Protein AF-A0A3D3HJ24-F1 (afdb_monomer_lite)

Structure (mmCIF, N/CA/C/O backbone):
data_AF-A0A3D3HJ24-F1
#
_entry.id   AF-A0A3D3HJ24-F1
#
loop_
_atom_site.group_PDB
_atom_site.id
_atom_site.type_symbol
_atom_site.label_atom_id
_atom_site.label_alt_id
_atom_site.label_comp_id
_atom_site.label_asym_id
_atom_site.label_entity_id
_atom_site.label_seq_id
_atom_site.pdbx_PDB_ins_code
_atom_site.Cartn_x
_atom_site.Cartn_y
_atom_site.Cartn_z
_atom_site.occupancy
_atom_site.B_iso_or_equiv
_atom_site.auth_seq_id
_atom_site.auth_comp_id
_atom_site.auth_asym_id
_atom_site.auth_atom_id
_atom_site.pdbx_PDB_model_num
ATOM 1 N N . MET A 1 1 ? 12.114 -17.146 11.606 1.00 41.19 1 MET A N 1
ATOM 2 C CA . MET A 1 1 ? 13.399 -16.693 11.025 1.00 41.19 1 MET A CA 1
ATOM 3 C C . MET A 1 1 ? 13.313 -15.193 10.790 1.00 41.19 1 MET A C 1
ATOM 5 O O . MET A 1 1 ? 12.469 -14.775 10.012 1.00 41.19 1 MET A O 1
ATOM 9 N N . GLY A 1 2 ? 14.108 -14.387 11.498 1.00 60.84 2 GLY A N 1
ATOM 10 C CA . GLY A 1 2 ? 14.180 -12.940 11.269 1.00 60.84 2 GLY A CA 1
ATOM 11 C C . GLY A 1 2 ? 15.218 -12.617 10.196 1.00 60.84 2 GLY A C 1
ATOM 12 O O . GLY A 1 2 ? 16.306 -13.191 10.196 1.00 60.84 2 GLY A O 1
ATOM 13 N N . LEU A 1 3 ? 14.886 -11.721 9.270 1.00 70.75 3 LEU A N 1
ATOM 14 C CA . LEU A 1 3 ? 15.851 -11.184 8.312 1.00 70.75 3 LEU A CA 1
ATOM 15 C C . LEU A 1 3 ? 16.899 -10.354 9.070 1.00 70.75 3 LEU A C 1
ATOM 17 O O . LEU A 1 3 ? 16.551 -9.560 9.941 1.00 70.75 3 LEU A O 1
ATOM 21 N N . ASN A 1 4 ? 18.183 -10.525 8.743 1.00 79.88 4 ASN A N 1
ATOM 22 C CA . ASN A 1 4 ? 19.255 -9.726 9.338 1.00 79.88 4 ASN A CA 1
ATOM 23 C C . ASN A 1 4 ? 19.116 -8.260 8.890 1.00 79.88 4 ASN A C 1
ATOM 25 O O . ASN A 1 4 ? 19.324 -7.952 7.714 1.00 79.88 4 ASN A O 1
ATOM 29 N N . THR A 1 5 ? 18.803 -7.365 9.827 1.00 76.06 5 THR A N 1
ATOM 30 C CA . THR A 1 5 ? 18.590 -5.928 9.587 1.00 76.06 5 THR A CA 1
ATOM 31 C C . THR A 1 5 ? 19.814 -5.237 8.987 1.00 76.06 5 THR A C 1
ATOM 33 O O . THR A 1 5 ? 19.656 -4.329 8.174 1.00 76.06 5 THR A O 1
ATOM 36 N N . ALA A 1 6 ? 21.031 -5.719 9.265 1.00 83.75 6 ALA A N 1
ATOM 37 C CA . ALA A 1 6 ? 22.258 -5.189 8.667 1.00 83.75 6 ALA A CA 1
ATOM 38 C C . ALA A 1 6 ? 22.291 -5.359 7.137 1.00 83.75 6 ALA A C 1
ATOM 40 O O . ALA A 1 6 ? 22.911 -4.563 6.430 1.00 83.75 6 ALA A O 1
ATOM 41 N N . ARG A 1 7 ? 21.576 -6.355 6.589 1.00 86.56 7 ARG A N 1
ATOM 42 C CA . ARG A 1 7 ? 21.472 -6.528 5.133 1.00 86.56 7 ARG A CA 1
ATOM 43 C C . ARG A 1 7 ? 20.696 -5.396 4.465 1.00 86.56 7 ARG A C 1
ATOM 45 O O . ARG A 1 7 ? 20.947 -5.149 3.291 1.00 86.56 7 ARG A O 1
ATOM 52 N N . ALA A 1 8 ? 19.814 -4.687 5.174 1.00 82.75 8 ALA A N 1
ATOM 53 C CA . ALA A 1 8 ? 19.077 -3.556 4.607 1.00 82.75 8 ALA A CA 1
ATOM 54 C C . ALA A 1 8 ? 20.016 -2.416 4.180 1.00 82.75 8 ALA A C 1
ATOM 56 O O . ALA A 1 8 ? 19.815 -1.824 3.126 1.00 82.75 8 ALA A O 1
ATOM 57 N N . VAL A 1 9 ? 21.092 -2.172 4.936 1.00 84.75 9 VAL A N 1
ATOM 58 C CA . VAL A 1 9 ? 22.095 -1.140 4.615 1.00 84.75 9 VAL A CA 1
ATOM 59 C C . VAL A 1 9 ? 22.865 -1.490 3.339 1.00 84.75 9 VAL A C 1
ATOM 61 O O . VAL A 1 9 ? 23.136 -0.626 2.512 1.00 84.75 9 VAL A O 1
ATOM 64 N N . ILE A 1 10 ? 23.183 -2.773 3.149 1.00 88.06 10 ILE A N 1
ATOM 65 C CA . ILE A 1 10 ? 23.971 -3.252 2.002 1.00 88.06 10 ILE A CA 1
ATOM 66 C C . ILE A 1 10 ? 23.099 -3.418 0.748 1.00 88.06 10 ILE A C 1
ATOM 68 O O . ILE A 1 10 ? 23.536 -3.134 -0.368 1.00 88.06 10 ILE A O 1
ATOM 72 N N . LEU A 1 11 ? 21.874 -3.922 0.910 1.00 90.50 11 LEU A N 1
ATOM 73 C CA . LEU A 1 11 ? 20.980 -4.255 -0.201 1.00 90.50 11 LEU A CA 1
ATOM 74 C C . LEU A 1 11 ? 20.065 -3.096 -0.603 1.00 90.50 11 LEU A C 1
ATOM 76 O O . LEU A 1 11 ? 19.644 -3.060 -1.755 1.00 90.50 11 LEU A O 1
ATOM 80 N N . GLY A 1 12 ? 19.800 -2.141 0.293 1.00 90.00 12 GLY A N 1
ATOM 81 C CA . GLY A 1 12 ? 18.941 -0.982 0.036 1.00 90.00 12 GLY A CA 1
ATOM 82 C C . GLY A 1 12 ? 19.332 -0.206 -1.226 1.00 90.00 12 GLY A C 1
ATOM 83 O O . GLY A 1 12 ? 18.506 -0.099 -2.130 1.00 90.00 12 GLY A O 1
ATOM 84 N N . PRO A 1 13 ? 20.596 0.239 -1.377 1.00 92.00 13 PRO A N 1
ATOM 85 C CA . PRO A 1 13 ? 21.033 0.951 -2.581 1.00 92.00 13 PRO A CA 1
ATOM 86 C C . PRO A 1 13 ? 20.892 0.128 -3.869 1.00 92.00 13 PRO A C 1
ATOM 88 O O . PRO A 1 13 ? 20.566 0.665 -4.925 1.00 92.00 13 PRO A O 1
ATOM 91 N N . LYS A 1 14 ? 21.102 -1.194 -3.796 1.00 93.75 14 LYS A N 1
ATOM 92 C CA . LYS A 1 14 ? 20.917 -2.082 -4.954 1.00 93.75 14 LYS A CA 1
ATOM 93 C C . LYS A 1 14 ? 19.444 -2.186 -5.337 1.00 93.75 14 LYS A C 1
ATOM 95 O O . LYS A 1 14 ? 19.138 -2.133 -6.521 1.00 93.75 14 LYS A O 1
ATOM 100 N N . ALA A 1 15 ? 18.551 -2.314 -4.356 1.00 92.81 15 ALA A N 1
ATOM 101 C CA . ALA A 1 15 ? 17.111 -2.344 -4.585 1.00 92.81 15 ALA A CA 1
ATOM 102 C C . ALA A 1 15 ? 16.612 -1.028 -5.199 1.00 92.81 15 ALA A C 1
ATOM 104 O O . ALA A 1 15 ? 15.869 -1.065 -6.174 1.00 92.81 15 ALA A O 1
ATOM 105 N N . LEU A 1 16 ? 17.091 0.115 -4.695 1.00 93.06 16 LEU A N 1
ATOM 106 C CA . LEU A 1 16 ? 16.786 1.435 -5.252 1.00 93.06 16 LEU A CA 1
ATOM 107 C C . LEU A 1 16 ? 17.208 1.555 -6.715 1.00 93.06 16 LEU A C 1
ATOM 109 O O . LEU A 1 16 ? 16.390 1.920 -7.551 1.00 93.06 16 LEU A O 1
ATOM 113 N N . LYS A 1 17 ? 18.435 1.142 -7.050 1.00 95.38 17 LYS A N 1
ATOM 114 C CA . LYS A 1 17 ? 18.906 1.141 -8.440 1.00 95.38 17 LYS A CA 1
ATOM 115 C C . LYS A 1 17 ? 18.028 0.277 -9.356 1.00 95.38 17 LYS A C 1
ATOM 117 O O . LYS A 1 17 ? 17.755 0.659 -10.487 1.00 95.38 17 LYS A O 1
ATOM 122 N N . GLN A 1 18 ? 17.579 -0.889 -8.885 1.00 96.44 18 GLN A N 1
ATOM 123 C CA . GLN A 1 18 ? 16.673 -1.742 -9.667 1.00 96.44 18 GLN A CA 1
ATOM 124 C C . GLN A 1 18 ? 15.289 -1.107 -9.836 1.00 96.44 18 GLN A C 1
ATOM 126 O O . GLN A 1 18 ? 14.700 -1.200 -10.911 1.00 96.44 18 GLN A O 1
ATOM 131 N N . LEU A 1 19 ? 14.782 -0.439 -8.798 1.00 95.75 19 LEU A N 1
ATOM 132 C CA . LEU A 1 19 ? 13.529 0.302 -8.871 1.00 95.75 19 LEU A CA 1
ATOM 133 C C . LEU A 1 19 ? 13.627 1.472 -9.860 1.00 95.75 19 LEU A C 1
ATOM 135 O O . LEU A 1 19 ? 12.708 1.663 -10.649 1.00 95.75 19 LEU A O 1
ATOM 139 N N . GLU A 1 20 ? 14.737 2.213 -9.870 1.00 95.19 20 GLU A N 1
ATOM 140 C CA . GLU A 1 20 ? 15.003 3.275 -10.849 1.00 95.19 20 GLU A CA 1
ATOM 141 C C . GLU A 1 20 ? 14.968 2.729 -12.280 1.00 95.19 20 GLU A C 1
ATOM 143 O O . GLU A 1 20 ? 14.204 3.228 -13.103 1.00 95.19 20 GLU A O 1
ATOM 148 N N . THR A 1 21 ? 15.690 1.640 -12.559 1.00 97.25 21 THR A N 1
ATOM 149 C CA . THR A 1 21 ? 15.657 0.988 -13.878 1.00 97.25 21 THR A CA 1
ATOM 150 C C . THR A 1 21 ? 14.247 0.517 -14.251 1.00 97.25 21 THR A C 1
ATOM 152 O O . THR A 1 21 ? 13.806 0.720 -15.382 1.00 97.25 21 THR A O 1
ATOM 155 N N . ALA A 1 22 ? 13.494 -0.068 -13.312 1.00 96.88 22 ALA A N 1
ATOM 156 C CA . ALA A 1 22 ? 12.106 -0.463 -13.552 1.00 96.88 22 ALA A CA 1
ATOM 157 C C . ALA A 1 22 ? 11.214 0.748 -13.877 1.00 96.88 22 ALA A C 1
ATOM 159 O O . ALA A 1 22 ? 10.382 0.676 -14.782 1.00 96.88 22 ALA A O 1
ATOM 160 N N . MET A 1 23 ? 11.414 1.871 -13.183 1.00 97.00 23 MET A N 1
ATOM 161 C CA . MET A 1 23 ? 10.719 3.131 -13.446 1.00 97.00 23 MET A CA 1
ATOM 162 C C . MET A 1 23 ? 11.115 3.757 -14.784 1.00 97.00 23 MET A C 1
ATOM 164 O O . MET A 1 23 ? 10.293 4.444 -15.376 1.00 97.00 23 MET A O 1
ATOM 168 N N . GLU A 1 24 ? 12.329 3.554 -15.289 1.00 96.88 24 GLU A N 1
ATOM 169 C CA . GLU A 1 24 ? 12.743 4.068 -16.601 1.00 96.88 24 GLU A CA 1
ATOM 170 C C . GLU A 1 24 ? 12.009 3.364 -17.745 1.00 96.88 24 GLU A C 1
ATOM 172 O O . GLU A 1 24 ? 11.490 4.027 -18.644 1.00 96.88 24 GLU A O 1
ATOM 177 N N . VAL A 1 25 ? 11.908 2.034 -17.684 1.00 96.69 25 VAL A N 1
ATOM 178 C CA . VAL A 1 25 ? 11.341 1.221 -18.775 1.00 96.69 25 VAL A CA 1
ATOM 179 C C . VAL A 1 25 ? 9.850 0.914 -18.609 1.00 96.69 25 VAL A C 1
ATOM 181 O O . VAL A 1 25 ? 9.178 0.553 -19.570 1.00 96.69 25 VAL A O 1
ATOM 184 N N . GLY A 1 26 ? 9.317 1.035 -17.391 1.00 94.69 26 GLY A N 1
ATOM 185 C CA . GLY A 1 26 ? 8.033 0.456 -16.998 1.00 94.69 26 GLY A CA 1
ATOM 186 C C . GLY A 1 26 ? 6.980 1.447 -16.507 1.00 94.69 26 GLY A C 1
ATOM 187 O O . GLY A 1 26 ? 6.049 1.023 -15.828 1.00 94.69 26 GLY A O 1
ATOM 188 N N . LYS A 1 27 ? 7.069 2.745 -16.839 1.00 93.56 27 LYS A N 1
ATOM 189 C CA . LYS A 1 27 ? 6.122 3.779 -16.346 1.00 93.56 27 LYS A CA 1
ATOM 190 C C . LYS A 1 27 ? 4.653 3.503 -16.673 1.00 93.56 27 LYS A C 1
ATOM 192 O O . LYS A 1 27 ? 3.780 4.001 -15.972 1.00 93.56 27 LYS A O 1
ATOM 197 N N . GLY A 1 28 ? 4.372 2.724 -17.716 1.00 94.75 28 GLY A N 1
ATOM 198 C CA . GLY A 1 28 ? 3.011 2.303 -18.066 1.00 94.75 28 GLY A CA 1
ATOM 199 C C . GLY A 1 28 ? 2.481 1.115 -17.251 1.00 94.75 28 GLY A C 1
ATOM 200 O O . GLY A 1 28 ? 1.334 0.724 -17.432 1.00 94.75 28 GLY A O 1
ATOM 201 N N . SER A 1 29 ? 3.291 0.514 -16.375 1.00 95.00 29 SER A N 1
ATOM 202 C CA . SER A 1 29 ? 2.927 -0.678 -15.608 1.00 95.00 29 SER A CA 1
ATOM 203 C C . SER A 1 29 ? 2.510 -0.321 -14.187 1.00 95.00 29 SER A C 1
ATOM 205 O O . SER A 1 29 ? 3.327 0.138 -13.389 1.00 95.00 29 SER A O 1
ATOM 207 N N . ALA A 1 30 ? 1.261 -0.630 -13.825 1.00 96.00 30 ALA A N 1
ATOM 208 C CA . ALA A 1 30 ? 0.772 -0.471 -12.455 1.00 96.00 30 ALA A CA 1
ATOM 209 C C . ALA A 1 30 ? 1.654 -1.207 -11.427 1.00 96.00 30 ALA A C 1
ATOM 211 O O . ALA A 1 30 ? 1.847 -0.722 -10.318 1.00 96.00 30 ALA A O 1
ATOM 212 N N . ALA A 1 31 ? 2.246 -2.349 -11.803 1.00 95.38 31 ALA A N 1
ATOM 213 C CA . ALA A 1 31 ? 3.124 -3.117 -10.921 1.00 95.38 31 ALA A CA 1
ATOM 214 C C . ALA A 1 31 ? 4.377 -2.334 -10.507 1.00 95.38 31 ALA A C 1
ATOM 216 O O . ALA A 1 31 ? 4.766 -2.369 -9.346 1.00 95.38 31 ALA A O 1
ATOM 217 N N . VAL A 1 32 ? 4.975 -1.593 -11.439 1.00 97.50 32 VAL A N 1
ATOM 218 C CA . VAL A 1 32 ? 6.182 -0.802 -11.173 1.00 97.50 32 VAL A CA 1
ATOM 219 C C . VAL A 1 32 ? 5.871 0.337 -10.193 1.00 97.50 32 VAL A C 1
ATOM 221 O O . VAL A 1 32 ? 6.628 0.575 -9.254 1.00 97.50 32 VAL A O 1
ATOM 224 N N . TRP A 1 33 ? 4.708 0.974 -10.341 1.00 98.25 33 TRP A N 1
ATOM 225 C CA . TRP A 1 33 ? 4.237 2.001 -9.409 1.00 98.25 33 TRP A CA 1
ATOM 226 C C . TRP A 1 33 ? 3.894 1.458 -8.017 1.00 98.25 33 TRP A C 1
ATOM 228 O O . TRP A 1 33 ? 4.149 2.145 -7.030 1.00 98.25 33 TRP A O 1
ATOM 238 N N . ILE A 1 34 ? 3.385 0.224 -7.910 1.00 97.94 34 ILE A N 1
ATOM 239 C CA . ILE A 1 34 ? 3.184 -0.448 -6.613 1.00 97.94 34 ILE A CA 1
ATOM 240 C C . ILE A 1 34 ? 4.518 -0.643 -5.894 1.00 97.94 34 ILE A C 1
ATOM 242 O O . ILE A 1 34 ? 4.625 -0.315 -4.714 1.00 97.94 34 ILE A O 1
ATOM 246 N N . GLU A 1 35 ? 5.543 -1.148 -6.585 1.00 97.19 35 GLU A N 1
ATOM 247 C CA . GLU A 1 35 ? 6.859 -1.353 -5.966 1.00 97.19 35 GLU A CA 1
ATOM 248 C C . GLU A 1 35 ? 7.495 -0.028 -5.539 1.00 97.19 35 GLU A C 1
ATOM 250 O O . GLU A 1 35 ? 8.079 0.063 -4.455 1.00 97.19 35 GLU A O 1
ATOM 255 N N . LYS A 1 36 ? 7.303 1.030 -6.336 1.00 97.75 36 LYS A N 1
ATOM 256 C CA . LYS A 1 36 ? 7.706 2.386 -5.957 1.00 97.75 36 LYS A CA 1
ATOM 257 C C . LYS A 1 36 ? 6.999 2.853 -4.687 1.00 97.75 36 LYS A C 1
ATOM 259 O O . LYS A 1 36 ? 7.669 3.277 -3.749 1.00 97.75 36 LYS A O 1
ATOM 264 N N . ALA A 1 37 ? 5.677 2.706 -4.623 1.00 98.06 37 ALA A N 1
ATOM 265 C CA . ALA A 1 37 ? 4.887 3.088 -3.458 1.00 98.06 37 ALA A CA 1
ATOM 266 C C . ALA A 1 37 ? 5.304 2.317 -2.196 1.00 98.06 37 ALA A C 1
ATOM 268 O O . ALA A 1 37 ? 5.480 2.908 -1.132 1.00 98.06 37 ALA A O 1
ATOM 269 N N . ASN A 1 38 ? 5.527 1.005 -2.314 1.00 96.94 38 ASN A N 1
ATOM 270 C CA . ASN A 1 38 ? 6.014 0.173 -1.215 1.00 96.94 38 ASN A CA 1
ATOM 271 C C . ASN A 1 38 ? 7.394 0.633 -0.731 1.00 96.94 38 ASN A C 1
ATOM 273 O O . ASN A 1 38 ? 7.619 0.753 0.474 1.00 96.94 38 ASN A O 1
ATOM 277 N N . SER A 1 39 ? 8.312 0.922 -1.655 1.00 95.94 39 SER A N 1
ATOM 278 C CA . SER A 1 39 ? 9.634 1.448 -1.318 1.00 95.94 39 SER A CA 1
ATOM 279 C C . SER A 1 39 ? 9.518 2.779 -0.564 1.00 95.94 39 SER A C 1
ATOM 281 O O . SER A 1 39 ? 10.027 2.908 0.551 1.00 95.94 39 SER A O 1
ATOM 283 N N . GLU A 1 40 ? 8.761 3.736 -1.103 1.00 97.38 40 GLU A N 1
ATOM 284 C CA . GLU A 1 40 ? 8.533 5.056 -0.503 1.00 97.38 40 GLU A CA 1
ATOM 285 C C . GLU A 1 40 ? 7.856 4.974 0.878 1.00 97.38 40 GLU A C 1
ATOM 287 O O . GLU A 1 40 ? 8.206 5.737 1.779 1.00 97.38 40 GLU A O 1
ATOM 292 N N . ALA A 1 41 ? 6.935 4.027 1.082 1.00 96.62 41 ALA A N 1
ATOM 293 C CA . ALA A 1 41 ? 6.193 3.866 2.333 1.00 96.62 41 ALA A CA 1
ATOM 294 C C . ALA A 1 41 ? 7.029 3.280 3.484 1.00 96.62 41 ALA A C 1
ATOM 296 O O . ALA A 1 41 ? 6.674 3.468 4.652 1.00 96.62 41 ALA A O 1
ATOM 297 N N . HIS A 1 42 ? 8.088 2.529 3.169 1.00 92.50 42 HIS A N 1
ATOM 298 C CA . HIS A 1 42 ? 8.834 1.725 4.141 1.00 92.50 42 HIS A CA 1
ATOM 299 C C . HIS A 1 42 ? 10.280 2.176 4.359 1.00 92.50 42 HIS A C 1
ATOM 301 O O . HIS A 1 42 ? 10.862 1.858 5.399 1.00 92.50 42 HIS A O 1
ATOM 307 N N . MET A 1 43 ? 10.871 2.907 3.414 1.00 91.56 43 MET A N 1
ATOM 308 C CA . MET A 1 43 ? 12.220 3.433 3.589 1.00 91.56 43 MET A CA 1
ATOM 309 C C . MET A 1 43 ? 12.279 4.530 4.665 1.00 91.56 43 MET A C 1
ATOM 311 O O . MET A 1 43 ? 11.315 5.273 4.859 1.00 91.56 43 MET A O 1
ATOM 315 N N . PRO A 1 44 ? 13.426 4.690 5.350 1.00 89.31 44 PRO A N 1
ATOM 316 C CA . PRO A 1 44 ? 13.680 5.862 6.178 1.00 89.31 44 PRO A CA 1
ATOM 317 C C . PRO A 1 44 ? 13.623 7.161 5.364 1.00 89.31 44 PRO A C 1
ATOM 319 O O . PRO A 1 44 ? 14.021 7.189 4.198 1.00 89.31 44 PRO A O 1
ATOM 322 N N . ALA A 1 45 ? 13.220 8.261 6.003 1.00 91.69 45 ALA A N 1
ATOM 323 C CA . ALA A 1 45 ? 13.093 9.563 5.342 1.00 91.69 45 ALA A CA 1
ATOM 324 C C . ALA A 1 45 ? 14.402 10.038 4.683 1.00 91.69 45 ALA A C 1
ATOM 326 O O . ALA A 1 45 ? 14.392 10.493 3.542 1.00 91.69 45 ALA A O 1
ATOM 327 N N . PHE A 1 46 ? 15.548 9.854 5.354 1.00 88.19 46 PHE A N 1
ATOM 328 C CA . PHE A 1 46 ? 16.859 10.232 4.807 1.00 88.19 46 PHE A CA 1
ATOM 329 C C . PHE A 1 46 ? 17.258 9.425 3.558 1.00 88.19 46 PHE A C 1
ATOM 331 O O . PHE A 1 46 ? 18.117 9.860 2.800 1.00 88.19 46 PHE A O 1
ATOM 338 N N . ALA A 1 47 ? 16.647 8.256 3.348 1.00 86.25 47 ALA A N 1
ATOM 339 C CA . ALA A 1 47 ? 16.881 7.379 2.203 1.00 86.25 47 ALA A CA 1
ATOM 340 C C . ALA A 1 47 ? 15.803 7.536 1.112 1.00 86.25 47 ALA A C 1
ATOM 342 O O . ALA A 1 47 ? 15.724 6.716 0.203 1.00 86.25 47 ALA A O 1
ATOM 343 N N . GLY A 1 48 ? 14.962 8.574 1.202 1.00 85.69 48 GLY A N 1
ATOM 344 C CA . GLY A 1 48 ? 13.934 8.887 0.207 1.00 85.69 48 GLY A CA 1
ATOM 345 C C . GLY A 1 48 ? 12.523 8.403 0.550 1.00 85.69 48 GLY A C 1
ATOM 346 O O . GLY A 1 48 ? 11.615 8.611 -0.253 1.00 85.69 48 GLY A O 1
ATOM 347 N N . GLY A 1 49 ? 12.314 7.802 1.726 1.00 94.06 49 GLY A N 1
ATOM 348 C CA . GLY A 1 49 ? 10.982 7.416 2.190 1.00 94.06 49 GLY A CA 1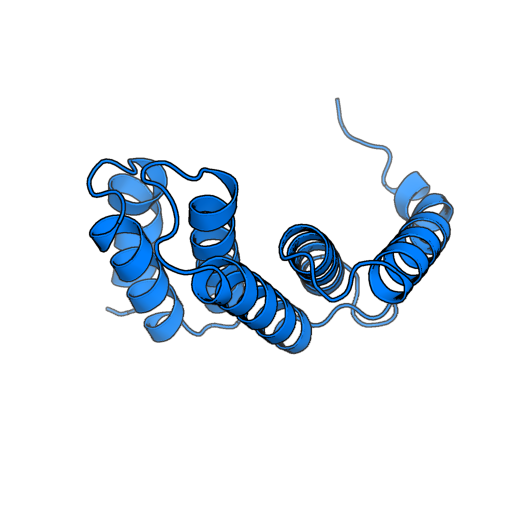
ATOM 349 C C . GLY A 1 49 ? 10.068 8.617 2.453 1.00 94.06 49 GLY A C 1
ATOM 350 O O . GLY A 1 49 ? 10.477 9.606 3.060 1.00 94.06 49 GLY A O 1
ATOM 351 N N . SER A 1 50 ? 8.819 8.531 2.006 1.00 97.25 50 SER A N 1
ATOM 352 C CA . SER A 1 50 ? 7.764 9.521 2.247 1.00 97.25 50 SER A CA 1
ATOM 353 C C . SER A 1 50 ? 6.410 8.863 2.032 1.00 97.25 50 SER A C 1
ATOM 355 O O . SER A 1 50 ? 6.164 8.231 1.003 1.00 97.25 50 SER A O 1
ATOM 357 N N . LYS A 1 51 ? 5.513 9.031 3.007 1.00 97.06 51 LYS A N 1
ATOM 358 C CA . LYS A 1 51 ? 4.159 8.475 2.917 1.00 97.06 51 LYS A CA 1
ATOM 359 C C . LYS A 1 51 ? 3.331 9.221 1.873 1.00 97.06 51 LYS A C 1
ATOM 361 O O . LYS A 1 51 ? 2.534 8.613 1.176 1.00 97.06 51 LYS A O 1
ATOM 366 N N . GLU A 1 52 ? 3.581 10.513 1.717 1.00 97.62 52 GLU A N 1
ATOM 367 C CA . GLU A 1 52 ? 2.944 11.377 0.729 1.00 97.62 52 GLU A CA 1
ATOM 368 C C . GLU A 1 52 ? 3.302 10.910 -0.686 1.00 97.62 52 GLU A C 1
ATOM 370 O O . GLU A 1 52 ? 2.409 10.637 -1.485 1.00 97.62 52 GLU A O 1
ATOM 375 N N . LYS A 1 53 ? 4.597 10.693 -0.966 1.00 98.06 53 LYS A N 1
ATOM 376 C CA . LYS A 1 53 ? 5.044 10.131 -2.253 1.00 98.06 53 LYS A CA 1
ATOM 377 C C . LYS A 1 53 ? 4.475 8.736 -2.496 1.00 98.06 53 LYS A C 1
ATOM 379 O O . LYS A 1 53 ? 3.990 8.455 -3.589 1.00 98.06 53 LYS A O 1
ATOM 384 N N . ALA A 1 54 ? 4.463 7.889 -1.466 1.00 98.44 54 ALA A N 1
ATOM 385 C CA . ALA A 1 54 ? 3.876 6.559 -1.574 1.00 98.44 54 ALA A CA 1
ATOM 386 C C . ALA A 1 54 ? 2.383 6.612 -1.936 1.00 98.44 54 ALA A C 1
ATOM 388 O O . ALA A 1 54 ? 1.925 5.821 -2.760 1.00 98.44 54 ALA A O 1
ATOM 389 N N . ALA A 1 55 ? 1.628 7.562 -1.376 1.00 98.25 55 ALA A N 1
ATOM 390 C CA . ALA A 1 55 ? 0.215 7.749 -1.692 1.00 98.25 55 ALA A CA 1
ATOM 391 C C . ALA A 1 55 ? 0.023 8.199 -3.148 1.00 98.25 55 ALA A C 1
ATOM 393 O O . ALA A 1 55 ? -0.861 7.695 -3.843 1.00 98.25 55 ALA A O 1
ATOM 394 N N . GLU A 1 56 ? 0.885 9.089 -3.647 1.00 98.19 56 GLU A N 1
ATOM 395 C CA . GLU A 1 56 ? 0.898 9.485 -5.059 1.00 98.19 56 GLU A CA 1
ATOM 396 C C . GLU A 1 56 ? 1.205 8.302 -5.985 1.00 98.19 56 GLU A C 1
ATOM 398 O O . GLU A 1 56 ? 0.503 8.102 -6.978 1.00 98.19 56 GLU A O 1
ATOM 403 N N . SER A 1 57 ? 2.204 7.485 -5.643 1.00 98.50 57 SER 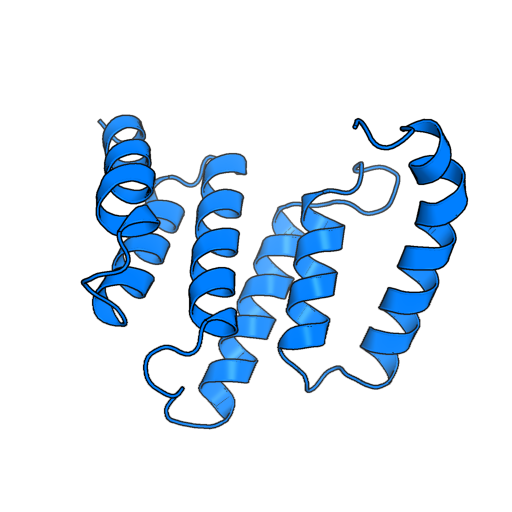A N 1
ATOM 404 C CA . SER A 1 57 ? 2.580 6.299 -6.415 1.00 98.50 57 SER A CA 1
ATOM 405 C C . SER A 1 57 ? 1.477 5.231 -6.410 1.00 98.50 57 SER A C 1
ATOM 407 O O . SER A 1 57 ? 1.172 4.665 -7.461 1.00 98.50 57 SER A O 1
ATOM 409 N N . PHE A 1 58 ? 0.812 4.987 -5.273 1.00 98.56 58 PHE A N 1
ATOM 410 C CA . PHE A 1 58 ? -0.351 4.093 -5.223 1.00 98.56 58 PHE A CA 1
ATOM 411 C C . PHE A 1 58 ? -1.518 4.620 -6.058 1.00 98.56 58 PHE A C 1
ATOM 413 O O . PHE A 1 58 ? -2.158 3.845 -6.773 1.00 98.56 58 PHE A O 1
ATOM 420 N N . ARG A 1 59 ? -1.782 5.931 -6.017 1.00 98.06 59 ARG A N 1
ATOM 421 C CA . ARG A 1 59 ? -2.815 6.560 -6.849 1.00 98.06 59 ARG A CA 1
ATOM 422 C C . ARG A 1 59 ? -2.530 6.358 -8.335 1.00 98.06 59 ARG A C 1
ATOM 424 O O . ARG A 1 59 ? -3.449 6.024 -9.079 1.00 98.06 59 ARG A O 1
ATOM 431 N N . GLU A 1 60 ? -1.277 6.504 -8.755 1.00 98.12 60 GLU A N 1
ATOM 432 C CA . GLU A 1 60 ? -0.886 6.273 -10.147 1.00 98.12 60 GLU A CA 1
ATOM 433 C C . GLU A 1 60 ? -1.011 4.796 -10.550 1.00 98.12 60 GLU A C 1
ATOM 435 O O . GLU A 1 60 ? -1.532 4.493 -11.624 1.00 98.12 60 GLU A O 1
ATOM 440 N N . ALA A 1 61 ? -0.647 3.861 -9.666 1.00 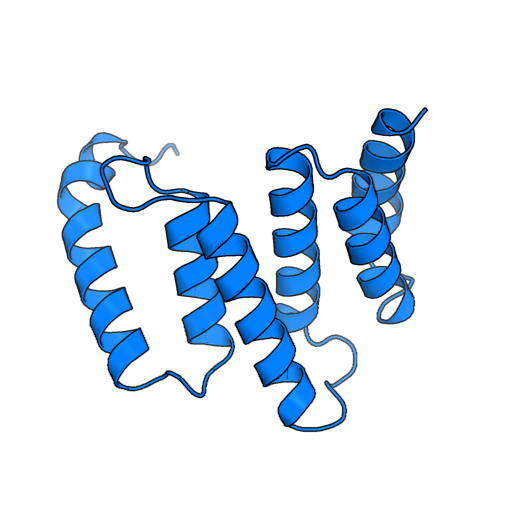97.69 61 ALA A N 1
ATOM 441 C CA . ALA A 1 61 ? -0.876 2.436 -9.901 1.00 97.69 61 ALA A CA 1
ATOM 442 C C . ALA A 1 61 ? -2.368 2.114 -10.108 1.00 97.69 61 ALA A C 1
ATOM 444 O O . ALA A 1 61 ? -2.724 1.415 -11.058 1.00 97.69 61 ALA A O 1
ATOM 445 N N . LEU A 1 62 ? -3.247 2.644 -9.249 1.00 96.56 62 LEU A N 1
ATOM 446 C CA . LEU A 1 62 ? -4.699 2.471 -9.373 1.00 96.56 62 LEU A CA 1
ATOM 447 C C . LEU A 1 62 ? -5.228 3.088 -10.673 1.00 96.56 62 LEU A C 1
ATOM 449 O O . LEU A 1 62 ? -5.991 2.434 -11.381 1.00 96.56 62 LEU A O 1
ATOM 453 N N . ARG A 1 63 ? -4.759 4.289 -11.035 1.00 96.81 63 ARG A N 1
ATOM 454 C CA . ARG A 1 63 ? -5.108 4.945 -12.302 1.00 96.81 63 ARG A CA 1
ATOM 455 C C . ARG A 1 63 ? -4.741 4.075 -13.505 1.00 96.81 63 ARG A C 1
ATOM 457 O O . ARG A 1 63 ? -5.534 3.965 -14.433 1.00 96.81 63 ARG A O 1
ATOM 464 N N . LEU A 1 64 ? -3.564 3.447 -13.498 1.00 96.06 64 LEU A N 1
ATOM 465 C CA . LEU A 1 64 ? -3.111 2.572 -14.584 1.00 96.06 64 LEU A CA 1
ATOM 466 C C . LEU A 1 64 ? -3.922 1.278 -14.686 1.00 96.06 64 LEU A C 1
ATOM 468 O O . LEU A 1 64 ? -4.201 0.838 -15.799 1.00 96.06 64 LEU A O 1
ATOM 472 N N . PHE A 1 65 ? -4.341 0.690 -13.561 1.00 94.50 65 PHE A N 1
ATOM 473 C CA . PHE A 1 65 ? -5.280 -0.435 -13.597 1.00 94.50 65 PHE A CA 1
ATOM 474 C C . PHE A 1 65 ? -6.606 -0.045 -14.254 1.00 94.50 65 PHE A C 1
ATOM 476 O O . PHE A 1 65 ? -7.141 -0.805 -15.056 1.00 94.50 65 PHE A O 1
ATOM 483 N N . GLU A 1 66 ? -7.125 1.138 -13.932 1.00 93.19 66 GLU A N 1
ATOM 484 C CA . GLU A 1 66 ? -8.435 1.601 -14.400 1.00 93.19 66 GLU A CA 1
ATOM 485 C C . GLU A 1 66 ? -8.402 2.180 -15.824 1.00 93.19 66 GLU A C 1
ATOM 487 O O . GLU A 1 66 ? -9.417 2.178 -16.518 1.00 93.19 66 GLU A O 1
ATOM 492 N N . ALA A 1 67 ? -7.236 2.626 -16.299 1.00 92.00 67 ALA A N 1
ATOM 493 C CA . ALA A 1 67 ? -7.060 3.163 -17.648 1.00 92.00 67 ALA A CA 1
ATOM 494 C C . ALA A 1 67 ? -7.282 2.115 -18.754 1.00 92.00 67 ALA A C 1
ATOM 496 O O . ALA A 1 67 ? -7.658 2.475 -19.867 1.00 92.00 67 ALA A O 1
ATOM 497 N N . GLY A 1 68 ? -7.070 0.827 -18.457 1.00 77.69 68 GLY A N 1
ATOM 498 C CA . GLY A 1 68 ? -7.277 -0.283 -19.395 1.00 77.69 68 GLY A CA 1
ATOM 499 C C . GLY A 1 68 ? -8.741 -0.704 -19.579 1.00 77.69 68 GLY A C 1
ATOM 500 O O . GLY A 1 68 ? -9.002 -1.676 -20.284 1.00 77.69 68 GLY A O 1
ATOM 501 N N . GLY A 1 69 ? -9.690 -0.007 -18.943 1.00 80.69 69 GLY A N 1
ATOM 502 C CA . GLY A 1 69 ? -11.108 -0.357 -18.940 1.00 80.69 69 GLY A CA 1
ATOM 503 C C . GLY A 1 69 ? -11.517 -1.115 -17.677 1.00 80.69 69 GLY A C 1
ATOM 504 O O . GLY A 1 69 ? -11.031 -0.847 -16.577 1.00 80.69 69 GLY A O 1
ATOM 505 N N . ALA A 1 70 ? -12.465 -2.044 -17.807 1.00 81.94 70 ALA A N 1
ATOM 506 C CA . ALA A 1 70 ? -12.960 -2.794 -16.660 1.00 81.94 70 ALA A CA 1
ATOM 507 C C . ALA A 1 70 ? -11.859 -3.700 -16.086 1.00 81.94 70 ALA A C 1
ATOM 509 O O . ALA A 1 70 ? -11.450 -4.677 -16.712 1.00 81.94 70 ALA A O 1
ATOM 510 N N . VAL A 1 71 ? -11.407 -3.395 -14.867 1.00 84.06 71 VAL A N 1
ATOM 511 C CA . VAL A 1 71 ? -10.535 -4.296 -14.105 1.00 84.06 71 VAL A CA 1
ATOM 512 C C . VAL A 1 71 ? -11.294 -5.607 -13.852 1.00 84.06 71 VAL A C 1
ATOM 514 O O . VAL A 1 71 ? -12.417 -5.542 -13.336 1.00 84.06 71 VAL A O 1
ATOM 517 N N . PRO A 1 72 ? -10.713 -6.776 -14.183 1.00 84.00 72 PRO A N 1
ATOM 518 C CA . PRO A 1 72 ? -11.342 -8.068 -13.937 1.00 84.00 72 PRO A CA 1
ATOM 519 C C . PRO A 1 72 ? -11.778 -8.247 -12.480 1.00 84.00 72 PRO A C 1
ATOM 521 O O . PRO A 1 72 ? -11.113 -7.770 -11.552 1.00 84.00 72 PRO A O 1
ATOM 524 N N . ALA A 1 73 ? -12.873 -8.983 -12.281 1.00 76.81 73 ALA A N 1
ATOM 525 C CA . ALA A 1 73 ? -13.262 -9.441 -10.952 1.00 76.81 73 ALA A CA 1
ATOM 526 C C . ALA A 1 73 ? -12.116 -10.251 -10.314 1.00 76.81 73 ALA A C 1
ATOM 528 O O . ALA A 1 73 ? -11.337 -10.903 -11.012 1.00 76.81 73 ALA A O 1
ATOM 529 N N . CYS A 1 74 ? -11.988 -10.165 -8.989 1.00 77.12 74 CYS A N 1
ATOM 530 C CA . CYS A 1 74 ? -10.960 -10.862 -8.208 1.00 77.12 74 CYS A CA 1
ATOM 531 C C . CYS A 1 74 ? -9.500 -10.574 -8.633 1.00 77.12 74 CYS A C 1
ATOM 533 O O . CYS A 1 74 ? -8.603 -11.389 -8.406 1.00 77.12 74 CYS A O 1
ATOM 535 N N . HIS A 1 75 ? -9.213 -9.404 -9.217 1.00 90.25 75 HIS A N 1
ATOM 536 C CA . HIS A 1 75 ? -7.841 -9.016 -9.546 1.00 90.25 75 HIS A CA 1
ATOM 537 C C . HIS A 1 75 ? -7.029 -8.710 -8.272 1.00 90.25 75 HIS A C 1
ATOM 539 O O . HIS A 1 75 ? -6.915 -7.558 -7.842 1.00 90.25 75 HIS A O 1
ATOM 545 N N . TRP A 1 76 ? -6.406 -9.740 -7.688 1.00 91.81 76 TRP A N 1
ATOM 546 C CA . TRP A 1 76 ? -5.750 -9.680 -6.373 1.00 91.81 76 TRP A CA 1
ATOM 547 C C . TRP A 1 76 ? -4.794 -8.493 -6.218 1.00 91.81 76 TRP A C 1
ATOM 549 O O . TRP A 1 76 ? -4.807 -7.818 -5.195 1.00 91.81 76 TRP A O 1
ATOM 559 N N . ARG A 1 77 ? -3.992 -8.182 -7.247 1.00 95.00 77 ARG A N 1
ATOM 560 C CA . ARG A 1 77 ? -2.993 -7.106 -7.166 1.00 95.00 77 ARG A CA 1
ATOM 561 C C . ARG A 1 77 ? -3.639 -5.721 -7.096 1.00 95.00 77 ARG A C 1
ATOM 563 O O . ARG A 1 77 ? -3.117 -4.850 -6.412 1.00 95.00 77 ARG A O 1
ATOM 570 N N . TYR A 1 78 ? -4.787 -5.533 -7.743 1.00 95.75 78 TYR A N 1
ATOM 571 C CA . TYR A 1 78 ? -5.550 -4.289 -7.696 1.00 95.75 78 TYR A CA 1
ATOM 572 C C . TYR A 1 78 ? -6.211 -4.127 -6.324 1.00 95.75 78 TYR A C 1
ATOM 574 O O . TYR A 1 78 ? -6.013 -3.107 -5.669 1.00 95.75 78 TYR A O 1
ATOM 582 N N . LEU A 1 79 ? -6.889 -5.173 -5.833 1.00 95.94 79 LEU A N 1
ATOM 583 C CA . LEU A 1 79 ? -7.480 -5.188 -4.489 1.00 95.94 79 LEU A CA 1
ATOM 584 C C . LEU A 1 79 ? -6.424 -4.945 -3.402 1.00 95.94 79 LEU A C 1
ATOM 586 O O . LEU A 1 79 ? -6.616 -4.100 -2.532 1.00 95.94 79 LEU A O 1
ATOM 590 N N . ASN A 1 80 ? -5.271 -5.609 -3.496 1.00 96.62 80 ASN A N 1
ATOM 591 C CA . ASN A 1 80 ? -4.160 -5.404 -2.571 1.00 96.62 80 ASN A CA 1
ATOM 592 C C . ASN A 1 80 ? -3.607 -3.971 -2.639 1.00 96.62 80 ASN A C 1
ATOM 594 O O . ASN A 1 80 ? -3.261 -3.405 -1.610 1.00 96.62 80 ASN A O 1
ATOM 598 N N . THR A 1 81 ? -3.572 -3.351 -3.824 1.00 97.94 81 THR A N 1
ATOM 599 C CA . THR A 1 81 ? -3.155 -1.944 -3.978 1.00 97.94 81 THR A CA 1
ATOM 600 C C . THR A 1 81 ? -4.113 -0.998 -3.254 1.00 97.94 81 THR A C 1
ATOM 602 O O . THR A 1 81 ? -3.662 -0.095 -2.553 1.00 97.94 81 THR A O 1
ATOM 605 N N . ILE A 1 82 ? -5.429 -1.230 -3.360 1.00 97.62 82 ILE A N 1
ATOM 606 C CA . ILE A 1 82 ? -6.436 -0.461 -2.611 1.00 97.62 82 ILE A CA 1
ATOM 607 C C . ILE A 1 82 ? -6.191 -0.615 -1.106 1.00 97.62 82 ILE A C 1
ATOM 609 O O . ILE A 1 82 ? -6.122 0.380 -0.388 1.00 97.62 82 ILE A O 1
ATOM 613 N N . VAL A 1 83 ? -5.995 -1.845 -0.626 1.00 97.62 83 VAL A N 1
ATOM 614 C CA . VAL A 1 83 ? -5.769 -2.100 0.802 1.00 97.62 83 VAL A CA 1
ATOM 615 C C . VAL A 1 83 ? -4.484 -1.448 1.310 1.00 97.62 83 VAL A C 1
ATOM 617 O O . VAL A 1 83 ? -4.509 -0.780 2.340 1.00 97.62 83 VAL A O 1
ATOM 620 N N . LEU A 1 84 ? -3.369 -1.577 0.588 1.00 98.12 84 LEU A N 1
ATOM 621 C CA . LEU A 1 84 ? -2.104 -0.946 0.973 1.00 98.12 84 LEU A CA 1
ATOM 622 C C . LEU A 1 84 ? -2.202 0.586 0.992 1.00 98.12 84 LEU A C 1
ATOM 624 O O . LEU A 1 84 ? -1.658 1.209 1.904 1.00 98.12 84 LEU A O 1
ATOM 628 N N . SER A 1 85 ? -2.949 1.183 0.058 1.00 98.44 85 SER A N 1
ATOM 629 C CA . SER A 1 85 ? -3.267 2.614 0.078 1.00 98.44 85 SER A CA 1
ATOM 630 C C . SER A 1 85 ? -4.070 2.997 1.325 1.00 98.44 85 SER A C 1
ATOM 632 O O . SER A 1 85 ? -3.744 3.989 1.970 1.00 98.44 85 SER A O 1
ATOM 634 N N . GLY A 1 86 ? -5.073 2.202 1.714 1.00 98.19 86 GLY A N 1
ATOM 635 C CA . GLY A 1 86 ? -5.848 2.428 2.940 1.00 98.19 86 GLY A CA 1
ATOM 636 C C . GLY A 1 86 ? -4.967 2.393 4.190 1.00 98.19 86 GLY A C 1
ATOM 637 O O . GLY A 1 86 ? -4.952 3.346 4.965 1.00 98.19 86 GLY A O 1
ATOM 638 N N . LYS A 1 87 ? -4.119 1.366 4.318 1.00 98.25 87 LYS A N 1
ATOM 639 C CA . LYS A 1 87 ? -3.176 1.240 5.443 1.00 98.25 87 LYS A CA 1
ATOM 640 C C . LYS A 1 87 ? -2.161 2.378 5.485 1.00 98.25 87 LYS A C 1
ATOM 642 O O . LYS A 1 87 ? -1.716 2.776 6.561 1.00 98.25 87 LYS A O 1
ATOM 647 N N . LEU A 1 88 ? -1.746 2.882 4.324 1.00 98.44 88 LEU A N 1
ATOM 648 C CA . LEU A 1 88 ? -0.866 4.041 4.241 1.00 98.44 88 LEU A CA 1
ATOM 649 C C . LEU A 1 88 ? -1.564 5.303 4.762 1.00 98.44 88 LEU A C 1
ATOM 651 O O . LEU A 1 88 ? -0.965 6.014 5.565 1.00 98.44 88 LEU A O 1
ATOM 655 N N . LEU A 1 89 ? -2.821 5.534 4.372 1.00 98.38 89 LEU A N 1
ATOM 656 C CA . LEU A 1 89 ? -3.629 6.659 4.855 1.00 98.38 89 LEU A CA 1
ATOM 657 C C . LEU A 1 89 ? -3.831 6.598 6.374 1.00 98.38 89 LEU A C 1
ATOM 659 O O . LEU A 1 89 ? -3.640 7.606 7.051 1.00 98.38 89 LEU A O 1
ATOM 663 N N . GLU A 1 90 ? -4.074 5.413 6.943 1.00 97.75 90 GLU A N 1
ATOM 664 C CA . GLU A 1 90 ? -4.121 5.241 8.403 1.00 97.75 90 GLU A CA 1
ATOM 665 C C . GLU A 1 90 ? -2.805 5.647 9.078 1.00 97.75 90 GLU A C 1
ATOM 667 O O . GLU A 1 90 ? -2.806 6.367 10.075 1.00 97.75 90 GLU A O 1
ATOM 672 N N . ARG A 1 91 ? -1.656 5.249 8.510 1.00 96.50 91 ARG A N 1
ATOM 673 C CA . ARG A 1 91 ? -0.327 5.657 9.009 1.00 96.50 91 ARG A CA 1
ATOM 674 C C . ARG A 1 91 ? -0.055 7.154 8.850 1.00 96.50 91 ARG A C 1
ATOM 676 O O . ARG A 1 91 ? 0.881 7.656 9.473 1.00 96.50 91 ARG A O 1
ATOM 683 N N . MET A 1 92 ? -0.803 7.837 7.989 1.00 96.94 92 MET A N 1
ATOM 684 C CA . MET A 1 92 ? -0.777 9.290 7.818 1.00 96.94 92 MET A CA 1
ATOM 685 C C . MET A 1 92 ? -1.799 10.001 8.719 1.00 96.94 92 MET A C 1
ATOM 687 O O . MET A 1 92 ? -1.818 11.226 8.755 1.00 96.94 92 MET A O 1
ATOM 691 N N . GLY A 1 93 ? -2.626 9.256 9.462 1.00 97.56 93 GLY A N 1
ATOM 692 C CA . GLY A 1 93 ? -3.703 9.797 10.292 1.00 97.56 93 GLY A CA 1
ATOM 693 C C . GLY A 1 93 ? -4.971 10.167 9.516 1.00 97.56 93 GLY A C 1
ATOM 694 O O . GLY A 1 93 ? -5.915 10.682 10.113 1.00 97.56 93 GLY A O 1
ATOM 695 N N . ASP A 1 94 ? -5.031 9.891 8.211 1.00 98.06 94 ASP A N 1
ATOM 696 C CA . ASP A 1 94 ? -6.225 10.115 7.394 1.00 98.06 94 ASP A CA 1
ATOM 697 C C . ASP A 1 94 ? -7.176 8.914 7.479 1.00 98.06 94 ASP A C 1
ATOM 699 O O . ASP A 1 94 ? -7.325 8.104 6.560 1.00 98.06 94 ASP A O 1
ATOM 703 N N . TYR A 1 95 ? -7.836 8.793 8.629 1.00 98.31 95 TYR A N 1
ATOM 704 C CA . TYR A 1 95 ? -8.788 7.713 8.883 1.00 98.31 95 TYR A CA 1
ATOM 705 C C . TYR A 1 95 ? -10.039 7.808 7.996 1.00 98.31 95 TYR A C 1
ATOM 707 O O . TYR A 1 95 ? -10.633 6.786 7.651 1.00 98.31 95 TYR A O 1
ATOM 715 N N . ARG A 1 96 ? -10.437 9.020 7.580 1.00 98.06 96 ARG A N 1
ATOM 716 C CA . ARG A 1 96 ? -11.578 9.206 6.668 1.00 98.06 96 ARG A CA 1
ATOM 717 C C . ARG A 1 96 ? -11.242 8.672 5.277 1.00 98.06 96 ARG A C 1
ATOM 719 O O . ARG A 1 96 ? -11.997 7.853 4.754 1.00 98.06 96 ARG A O 1
ATOM 726 N N . GLY A 1 97 ? -10.091 9.057 4.727 1.00 97.88 97 GLY A N 1
ATOM 727 C CA . GLY A 1 97 ? -9.614 8.557 3.439 1.00 97.88 97 GLY A CA 1
ATOM 728 C C . GLY A 1 97 ? -9.356 7.049 3.455 1.00 97.88 97 GLY A C 1
ATOM 729 O O . GLY A 1 97 ? -9.723 6.344 2.510 1.00 97.88 97 GLY A O 1
ATOM 730 N N . ALA A 1 98 ? -8.799 6.514 4.546 1.00 98.50 98 ALA A N 1
ATOM 731 C CA . ALA A 1 98 ? -8.633 5.072 4.722 1.00 98.50 98 ALA A CA 1
ATOM 732 C C . ALA A 1 98 ? -9.981 4.329 4.689 1.00 98.50 98 ALA A C 1
ATOM 734 O O . ALA A 1 98 ? -10.139 3.376 3.922 1.00 98.50 98 ALA A O 1
ATOM 735 N N . ARG A 1 99 ? -10.986 4.813 5.433 1.00 98.56 99 ARG A N 1
ATOM 736 C CA . ARG A 1 99 ? -12.349 4.257 5.423 1.00 98.56 99 ARG A CA 1
ATOM 737 C C . ARG A 1 99 ? -12.956 4.244 4.022 1.00 98.56 99 ARG A C 1
ATOM 739 O O . ARG A 1 99 ? -13.481 3.221 3.586 1.00 98.56 99 ARG A O 1
ATOM 746 N N . GLU A 1 100 ? -12.881 5.355 3.294 1.00 98.19 100 GLU A N 1
ATOM 747 C CA . GLU A 1 100 ? -13.398 5.440 1.922 1.00 98.19 100 GLU A CA 1
ATOM 748 C C . GLU A 1 100 ? -12.695 4.458 0.976 1.00 98.19 100 GLU A C 1
ATOM 750 O O . GLU A 1 100 ? -13.338 3.828 0.126 1.00 98.19 100 GLU A O 1
ATOM 755 N N . THR A 1 101 ? -11.388 4.283 1.165 1.00 97.94 101 THR A N 1
ATOM 756 C CA . THR A 1 101 ? -10.561 3.339 0.408 1.00 97.94 101 THR A CA 1
ATOM 757 C C . THR A 1 101 ? -10.974 1.888 0.680 1.00 97.94 101 THR A C 1
ATOM 759 O O . THR A 1 101 ? -11.157 1.114 -0.261 1.00 97.94 101 THR A O 1
ATOM 762 N N . TYR A 1 102 ? -11.223 1.516 1.935 1.00 98.38 102 TYR A N 1
ATOM 763 C CA . TYR A 1 102 ? -11.718 0.182 2.293 1.00 98.38 102 TYR A CA 1
ATOM 764 C C . TYR A 1 102 ? -13.130 -0.089 1.781 1.00 98.38 102 TYR A C 1
ATOM 766 O O . TYR A 1 102 ? -13.386 -1.141 1.191 1.00 98.38 102 TYR A O 1
ATOM 774 N N . LEU A 1 103 ? -14.031 0.889 1.877 1.00 98.06 103 LEU A N 1
ATOM 775 C CA . LEU A 1 103 ? -15.363 0.782 1.279 1.00 98.06 103 LEU A CA 1
ATOM 776 C C . LEU A 1 103 ? -15.292 0.611 -0.246 1.00 98.06 103 LEU A C 1
ATOM 778 O O . LEU A 1 103 ? -16.108 -0.105 -0.825 1.00 98.06 103 LEU A O 1
ATOM 782 N N . ARG A 1 104 ? -14.315 1.233 -0.920 1.00 95.81 104 ARG A N 1
ATOM 783 C CA . ARG A 1 104 ? -14.069 1.008 -2.355 1.00 95.81 104 ARG A CA 1
ATOM 784 C C . ARG A 1 104 ? -13.651 -0.434 -2.644 1.00 95.81 104 ARG A C 1
ATOM 786 O O . ARG A 1 104 ? -14.127 -0.976 -3.641 1.00 95.81 104 ARG A O 1
ATOM 793 N N . ALA A 1 105 ? -12.809 -1.046 -1.808 1.00 95.75 105 ALA A N 1
ATOM 794 C CA . ALA A 1 105 ? -12.459 -2.460 -1.949 1.00 95.75 105 ALA A CA 1
ATOM 795 C C . ALA A 1 105 ? -13.701 -3.356 -1.803 1.00 95.75 105 ALA A C 1
ATOM 797 O O . ALA A 1 105 ? -13.948 -4.174 -2.683 1.00 95.75 105 ALA A O 1
ATOM 798 N N . LEU A 1 106 ? -14.535 -3.132 -0.780 1.00 96.19 106 LEU A N 1
ATOM 799 C CA . LEU A 1 106 ? -15.745 -3.935 -0.538 1.00 96.19 106 LEU A CA 1
ATOM 800 C C . LEU A 1 106 ? -16.841 -3.747 -1.593 1.00 96.19 106 LEU A C 1
ATOM 802 O O . LEU A 1 106 ? -17.584 -4.677 -1.878 1.00 96.19 106 LEU A O 1
ATOM 806 N N . ARG A 1 107 ? -16.933 -2.576 -2.239 1.00 94.75 107 ARG A N 1
ATOM 807 C CA . ARG A 1 107 ? -17.822 -2.401 -3.405 1.00 94.75 107 ARG A CA 1
ATOM 808 C C . ARG A 1 107 ? -17.419 -3.277 -4.593 1.00 94.75 107 ARG A C 1
ATOM 810 O O . ARG A 1 107 ? -18.253 -3.547 -5.450 1.00 94.75 107 ARG A O 1
ATOM 817 N N . ARG A 1 108 ? -16.140 -3.645 -4.690 1.00 91.44 108 ARG A N 1
ATOM 818 C CA . ARG A 1 108 ? -15.615 -4.508 -5.756 1.00 91.44 108 ARG A CA 1
ATOM 819 C C . ARG A 1 108 ? -15.633 -5.977 -5.359 1.00 91.44 108 ARG A C 1
ATOM 821 O O . ARG A 1 108 ? -15.960 -6.801 -6.200 1.00 91.44 108 ARG A O 1
ATOM 828 N N . GLU A 1 109 ? -15.272 -6.268 -4.116 1.00 94.00 109 GLU A N 1
ATOM 829 C CA . GLU A 1 109 ? -15.238 -7.611 -3.546 1.00 94.00 109 GLU A CA 1
ATOM 830 C C . GLU A 1 109 ? -15.870 -7.584 -2.143 1.00 94.00 109 GLU A C 1
ATOM 832 O O . GLU A 1 109 ? -15.166 -7.336 -1.157 1.00 94.00 109 GLU A O 1
ATOM 837 N N . PRO A 1 110 ? -17.199 -7.778 -2.038 1.00 94.75 110 PRO A N 1
ATOM 838 C CA . PRO A 1 110 ? -17.919 -7.730 -0.763 1.00 94.75 110 PRO A 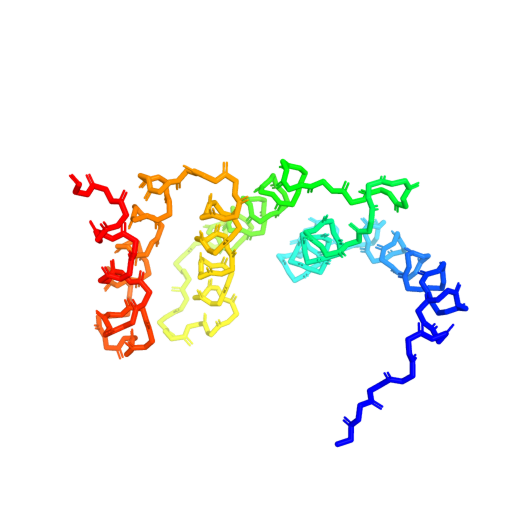CA 1
ATOM 839 C C . PRO A 1 110 ? -17.454 -8.784 0.247 1.00 94.75 110 PRO A C 1
ATOM 841 O O . PRO A 1 110 ? -17.568 -8.572 1.457 1.00 94.75 110 PRO A O 1
ATOM 844 N N . ASP A 1 111 ? -16.899 -9.895 -0.241 1.00 94.19 111 ASP A N 1
ATOM 845 C CA . ASP A 1 111 ? -16.427 -11.006 0.583 1.00 94.19 111 ASP A CA 1
ATOM 846 C C . ASP A 1 111 ? -14.942 -10.907 0.948 1.00 94.19 111 ASP A C 1
ATOM 848 O O . ASP A 1 111 ? -14.362 -11.864 1.466 1.00 94.19 111 ASP A O 1
ATOM 852 N N . PHE A 1 112 ? -14.307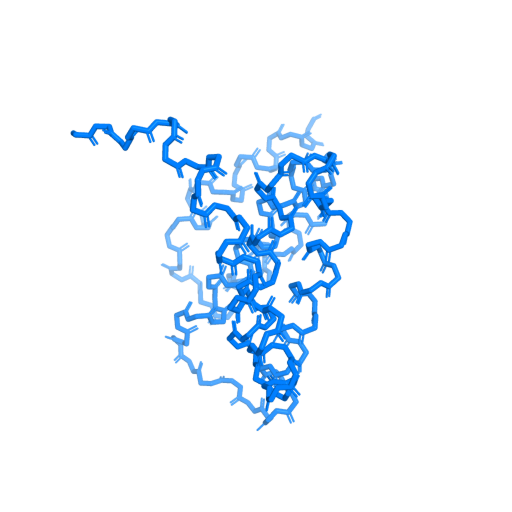 -9.745 0.744 1.00 94.69 112 PHE A N 1
ATOM 853 C CA . PHE A 1 112 ? -12.924 -9.527 1.162 1.00 94.69 112 PHE A CA 1
ATOM 854 C C . PHE A 1 112 ? -12.818 -9.440 2.696 1.00 94.69 112 PHE A C 1
ATOM 856 O O . PHE A 1 112 ? -12.772 -8.355 3.279 1.00 94.69 112 PHE A O 1
ATOM 863 N N . GLN A 1 113 ? -12.746 -10.611 3.338 1.00 96.19 113 GLN A N 1
ATOM 864 C CA . GLN A 1 113 ? -12.824 -10.812 4.791 1.00 96.19 113 GLN A CA 1
ATOM 865 C C . GLN A 1 113 ? -11.898 -9.886 5.576 1.00 96.19 113 GLN A C 1
ATOM 867 O O . GLN A 1 113 ? -12.351 -9.204 6.484 1.00 96.19 113 GLN A O 1
ATOM 872 N N . TRP A 1 114 ? -10.627 -9.774 5.180 1.00 96.62 114 TRP A N 1
ATOM 873 C CA . TRP A 1 114 ? -9.678 -8.911 5.887 1.00 96.62 114 TRP A CA 1
ATOM 874 C C . TRP A 1 114 ? -10.130 -7.443 5.937 1.00 96.62 114 TRP A C 1
ATOM 876 O O . TRP A 1 114 ? -10.002 -6.775 6.960 1.00 96.62 114 TRP A O 1
ATOM 886 N N . VAL A 1 115 ? -10.711 -6.930 4.849 1.00 97.56 115 VAL A N 1
ATOM 887 C CA . VAL A 1 115 ? -11.216 -5.552 4.814 1.00 97.56 115 VAL A CA 1
ATOM 888 C C . VAL A 1 115 ? -12.503 -5.423 5.620 1.00 97.56 115 VAL A C 1
ATOM 890 O O . VAL A 1 115 ? -12.644 -4.475 6.386 1.00 97.56 115 VAL A O 1
ATOM 893 N N . ARG A 1 116 ? -13.438 -6.359 5.439 1.00 98.12 116 ARG A N 1
ATOM 894 C CA . ARG A 1 116 ? -14.772 -6.321 6.052 1.00 98.12 116 ARG A CA 1
ATOM 895 C C . ARG A 1 116 ? -14.731 -6.518 7.564 1.00 98.12 116 ARG A C 1
ATOM 897 O O . ARG A 1 116 ? -15.408 -5.793 8.284 1.00 98.12 116 ARG A O 1
ATOM 904 N N . ASP A 1 117 ? -13.956 -7.497 8.008 1.00 98.25 117 ASP A N 1
ATOM 905 C CA . ASP A 1 117 ? -14.025 -8.036 9.363 1.00 98.25 117 ASP A CA 1
ATOM 906 C C . ASP A 1 117 ? -12.936 -7.438 10.275 1.00 98.25 117 ASP A C 1
ATOM 908 O O . ASP A 1 117 ? -13.106 -7.434 11.492 1.00 98.25 117 ASP A O 1
ATOM 912 N N . GLU A 1 118 ? -11.857 -6.878 9.705 1.00 98.06 118 GLU A N 1
ATOM 913 C CA . GLU A 1 118 ? -10.742 -6.292 10.469 1.00 98.06 118 GLU A CA 1
ATOM 914 C C . GLU A 1 118 ? -10.503 -4.812 10.128 1.00 98.06 118 GLU A C 1
ATOM 916 O O . GLU A 1 118 ? -10.765 -3.936 10.952 1.00 98.06 118 GLU A O 1
ATOM 921 N N . LEU A 1 119 ? -10.045 -4.499 8.908 1.00 98.12 119 LEU A N 1
ATOM 922 C CA . LEU A 1 119 ? -9.511 -3.162 8.599 1.00 98.12 119 LEU A CA 1
ATOM 923 C C . LEU A 1 119 ? -10.567 -2.047 8.653 1.00 98.12 119 LEU A C 1
ATOM 925 O O . LEU A 1 119 ? -10.299 -0.955 9.158 1.00 98.12 119 LEU A O 1
ATOM 929 N N . LEU A 1 120 ? -11.770 -2.295 8.124 1.00 98.31 120 LEU A N 1
ATOM 930 C CA . LEU A 1 120 ? -12.846 -1.306 8.142 1.00 98.31 120 LEU A CA 1
ATOM 931 C C . LEU A 1 120 ? -13.367 -1.049 9.574 1.00 98.31 120 LEU A C 1
ATOM 933 O O . LEU A 1 120 ? -13.421 0.118 9.967 1.00 98.31 120 LEU A O 1
ATOM 937 N N . PRO A 1 121 ? -13.696 -2.072 10.388 1.00 98.25 121 PRO A N 1
ATOM 938 C CA . PRO A 1 121 ? -14.052 -1.861 11.791 1.00 98.25 121 PRO A CA 1
ATOM 939 C C . PRO A 1 121 ? -12.974 -1.129 12.601 1.00 98.25 121 PRO A C 1
ATOM 941 O O . PRO A 1 121 ? -1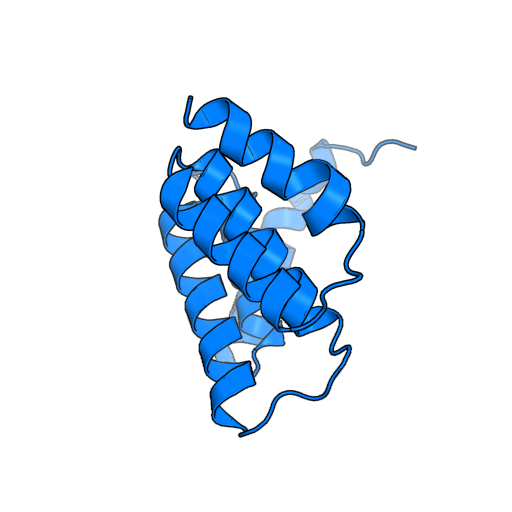3.297 -0.255 13.411 1.00 98.25 121 PRO A O 1
ATOM 944 N N . GLU A 1 122 ? -11.694 -1.452 12.387 1.00 97.88 122 GLU A N 1
ATOM 945 C CA . GLU A 1 122 ? -10.577 -0.794 13.072 1.00 97.88 122 GLU A CA 1
ATOM 946 C C . GLU A 1 122 ? -10.534 0.709 12.782 1.00 97.88 122 GLU A C 1
ATOM 948 O O . GLU A 1 122 ? -10.499 1.512 13.722 1.00 97.88 122 GLU A O 1
ATOM 953 N N . VAL A 1 123 ? -10.603 1.107 11.506 1.00 97.75 123 VAL A N 1
ATOM 954 C CA . VAL A 1 123 ? -10.570 2.529 11.138 1.00 97.75 123 VAL A CA 1
ATOM 955 C C . VAL A 1 123 ? -11.834 3.270 11.580 1.00 97.75 123 VAL A C 1
ATOM 957 O O . VAL A 1 123 ? -11.759 4.423 12.005 1.00 97.75 123 VAL A O 1
ATOM 960 N N . GLU A 1 124 ? -13.002 2.621 11.555 1.00 97.31 124 GLU A N 1
ATOM 961 C CA . GLU A 1 124 ? -14.249 3.224 12.037 1.00 97.31 124 GLU A CA 1
ATOM 962 C C . GLU A 1 124 ? -14.220 3.480 13.545 1.00 97.31 124 GLU A C 1
ATOM 964 O O . GLU A 1 124 ? -14.745 4.493 14.003 1.00 97.31 124 GLU A O 1
ATOM 969 N N . ASN A 1 125 ? -13.552 2.627 14.321 1.00 97.50 125 ASN A N 1
ATOM 970 C CA . ASN A 1 125 ? -13.343 2.876 15.745 1.00 97.50 125 ASN A CA 1
ATOM 971 C C . ASN A 1 125 ? -12.391 4.049 16.016 1.00 97.50 125 ASN A C 1
ATOM 973 O O . ASN A 1 125 ? -12.527 4.691 17.051 1.00 97.50 125 ASN A O 1
ATOM 977 N N . LYS A 1 126 ? -11.461 4.364 15.103 1.00 96.19 126 LYS A N 1
ATOM 978 C CA . LYS A 1 126 ? -10.592 5.555 15.205 1.00 96.19 126 LYS A CA 1
ATOM 979 C C . LYS A 1 126 ? -11.314 6.867 14.888 1.00 96.19 126 LYS A C 1
ATOM 981 O O . LYS A 1 126 ? -10.787 7.929 15.204 1.00 96.19 126 LYS A O 1
ATOM 986 N N . LEU A 1 127 ? -12.470 6.796 14.228 1.00 94.00 127 LEU A N 1
ATOM 987 C CA . LEU A 1 127 ? -13.277 7.953 13.828 1.00 94.00 127 LEU A CA 1
ATOM 988 C C . LEU A 1 127 ? -14.368 8.328 14.844 1.00 94.00 127 LEU A C 1
ATOM 990 O O . LEU A 1 127 ? -14.992 9.376 14.673 1.00 94.00 127 LEU A O 1
ATOM 994 N N . LYS A 1 128 ? -14.619 7.469 15.836 1.00 87.69 128 LYS A N 1
ATOM 995 C CA . LYS A 1 128 ? -15.535 7.721 16.958 1.00 87.69 128 LYS A CA 1
ATOM 996 C C . LYS A 1 128 ? -14.851 8.575 18.018 1.00 87.69 128 LYS A C 1
ATOM 998 O O . LYS A 1 128 ? -15.547 9.459 18.558 1.00 87.69 128 LYS A O 1
#

Radius of gyration: 15.76 Å; chains: 1; bounding box: 42×28×36 Å

Secondary structure (DSSP, 8-state):
----THHHHHHHHHHHHHHHHHHHH-TT-HHHHHHHHHHHHHS-GGGT--HHHHHHHHHHHHHHHHHTSSPPTT-HHHHHHHHHHHHHHHHTT-HHHHHHHHHHHHHH-TT-HIIIIIIHHHHHHH--

Foldseek 3Di:
DDDDPVVCVVCVVVLVVVLVVCCVVPVLALVSLQSVLVNQCPDDVVSNHDLVSSLVSLVSSLVSCPVVPDNDQPPVVNLVSLQVSLVSCVVVVNLVSSLVSLVVSCVRPVPPCCSVPPRNVVSVVVVD

pLDDT: mean 93.45, std 7.89, range [41.19, 98.56]

Sequence (128 aa):
MGLNTARAVILGPKALKQLETAMEVGKGSAAVWIEKANSEAHMPAFAGGSKEKAAESFREALRLFEAGGAVPACHWRYLNTIVLSGKLLERMGDYRGARETYLRALRREPDFQWVRDELLPEVENKLK